Protein AF-A0A410HX19-F1 (afdb_monomer_lite)

Foldseek 3Di:
DPVVVVLVVVVVVLVVLVVLLVVLVVLLVVLVVVPCVPPDPVSVVVNVVSNVVSVPRVQVCVVVPDRSHPVVSVVVVVVVVVVVVVVVVVVVD

Radius of gyration: 20.55 Å; chains: 1; bounding box: 43×24×65 Å

Secondary structure (DSSP, 8-state):
--SHHHHHHHHHHHHHHHHHHHHHHHHHHHHHHT-GGGS-HHHHHHHHHHHHHHSS----EETTTEE--HHHHHHHHHHHHHHHHHHHHHH--

Structure (mmCIF, N/CA/C/O backbone):
data_AF-A0A410HX19-F1
#
_entry.id   AF-A0A410HX19-F1
#
loop_
_atom_site.group_PDB
_atom_site.id
_atom_site.type_symbol
_atom_site.label_atom_id
_atom_site.label_alt_id
_atom_site.label_comp_id
_atom_site.label_asym_id
_atom_site.label_entity_id
_atom_site.label_seq_id
_atom_site.pdbx_PDB_ins_code
_atom_site.Cartn_x
_atom_site.Cartn_y
_atom_site.Cartn_z
_atom_site.occupancy
_atom_site.B_iso_or_equiv
_atom_site.auth_seq_id
_atom_site.auth_comp_id
_atom_site.auth_asym_id
_atom_site.auth_atom_id
_atom_site.pdbx_PDB_model_num
ATOM 1 N N . MET A 1 1 ? -15.377 14.316 19.752 1.00 53.09 1 MET A N 1
ATOM 2 C CA . MET A 1 1 ? -15.297 14.699 18.325 1.00 53.09 1 MET A CA 1
ATOM 3 C C . MET A 1 1 ? -13.878 14.496 17.747 1.00 53.09 1 MET A C 1
ATOM 5 O O . MET A 1 1 ? -13.473 15.260 16.891 1.00 53.09 1 MET A O 1
ATOM 9 N N . TYR A 1 2 ? -13.123 13.465 18.181 1.00 61.06 2 TYR A N 1
ATOM 10 C CA . TYR A 1 2 ? -11.702 13.261 17.801 1.00 61.06 2 TYR A CA 1
ATOM 11 C C . TYR A 1 2 ? -11.393 11.892 17.158 1.00 61.06 2 TYR A C 1
ATOM 13 O O . TYR A 1 2 ? -10.293 11.677 16.669 1.00 61.06 2 TYR A O 1
ATOM 21 N N . LEU A 1 3 ? -12.350 10.958 17.154 1.00 65.19 3 LEU A N 1
ATOM 22 C CA . LEU A 1 3 ? -12.208 9.617 16.566 1.00 65.19 3 LEU A CA 1
ATOM 23 C C . LEU A 1 3 ? -12.354 9.545 15.027 1.00 65.19 3 LEU A C 1
ATOM 25 O O . LEU A 1 3 ? -11.722 8.671 14.435 1.00 65.19 3 LEU A O 1
ATOM 29 N N . PRO A 1 4 ? -13.124 10.421 14.342 1.00 74.88 4 PRO A N 1
ATOM 30 C CA . PRO A 1 4 ? -13.255 10.345 12.882 1.00 74.88 4 PRO A CA 1
ATOM 31 C C . PRO A 1 4 ? -11.958 10.677 12.137 1.00 74.88 4 PRO A C 1
ATOM 33 O O . PRO A 1 4 ? -11.692 10.121 11.078 1.00 74.88 4 PRO A O 1
ATOM 36 N N . THR A 1 5 ? -11.142 11.573 12.689 1.00 74.25 5 THR A N 1
ATOM 37 C CA . THR A 1 5 ? -9.904 12.078 12.083 1.00 74.25 5 THR A CA 1
ATOM 38 C C . THR A 1 5 ? -8.874 10.978 11.793 1.00 74.25 5 THR A C 1
ATOM 40 O O . THR A 1 5 ? -8.464 10.859 10.636 1.00 74.25 5 THR A O 1
ATOM 43 N N . PRO A 1 6 ? -8.472 10.131 12.764 1.00 72.38 6 PRO A N 1
ATOM 44 C CA . PRO A 1 6 ? -7.549 9.029 12.488 1.00 72.38 6 PRO A CA 1
ATOM 45 C C . PRO A 1 6 ? -8.171 7.972 11.567 1.00 72.38 6 PRO A C 1
ATOM 47 O O . PRO A 1 6 ? -7.474 7.413 10.725 1.00 72.38 6 PRO A O 1
ATOM 50 N N . ALA A 1 7 ? -9.484 7.737 11.657 1.00 72.50 7 ALA A N 1
ATOM 51 C CA . ALA A 1 7 ? -10.174 6.808 10.765 1.00 72.50 7 ALA A CA 1
ATOM 52 C C . ALA A 1 7 ? -10.123 7.275 9.299 1.00 72.50 7 ALA A C 1
ATOM 54 O O . ALA A 1 7 ? -9.847 6.471 8.410 1.00 72.50 7 ALA A O 1
ATOM 55 N N . PHE A 1 8 ? -10.312 8.575 9.051 1.00 74.75 8 PHE A N 1
ATOM 56 C CA . PHE A 1 8 ? -10.199 9.174 7.719 1.00 74.75 8 PHE A CA 1
ATOM 57 C C . PHE A 1 8 ? -8.777 9.111 7.163 1.00 74.75 8 PHE A C 1
ATOM 59 O O . PHE A 1 8 ? -8.591 8.787 5.993 1.00 74.75 8 PHE A O 1
ATOM 66 N N . GLN A 1 9 ? -7.768 9.380 7.995 1.00 73.00 9 GLN A N 1
ATOM 67 C CA . GLN A 1 9 ? -6.370 9.252 7.580 1.00 73.00 9 GLN A CA 1
ATOM 68 C C . GLN A 1 9 ? -6.059 7.818 7.153 1.00 73.00 9 GLN A C 1
ATOM 70 O O . GLN A 1 9 ? -5.549 7.602 6.056 1.00 73.00 9 GLN A O 1
ATOM 75 N N . ILE A 1 10 ? -6.429 6.834 7.977 1.00 72.88 10 ILE A N 1
ATOM 76 C CA . ILE A 1 10 ? -6.225 5.418 7.657 1.00 72.88 10 ILE A CA 1
ATOM 77 C C . ILE A 1 10 ? -6.977 5.058 6.371 1.00 72.88 10 ILE A C 1
ATOM 79 O O . ILE A 1 10 ? -6.401 4.405 5.505 1.00 72.88 10 ILE A O 1
ATOM 83 N N . PHE A 1 11 ? -8.212 5.532 6.199 1.00 70.81 11 PHE A N 1
ATOM 84 C CA . PHE A 1 11 ? -8.998 5.298 4.988 1.00 70.81 11 PHE A CA 1
ATOM 85 C C . PHE A 1 11 ? -8.306 5.826 3.721 1.00 70.81 11 PHE A C 1
ATOM 87 O O . PHE A 1 11 ? -8.178 5.081 2.750 1.00 70.81 11 PHE A O 1
ATOM 94 N N . ILE A 1 12 ? -7.799 7.063 3.743 1.00 71.00 12 ILE A N 1
ATOM 95 C CA . ILE A 1 12 ? -7.080 7.669 2.609 1.00 71.00 12 ILE A CA 1
ATOM 96 C C . ILE A 1 12 ? -5.802 6.883 2.286 1.00 71.00 12 ILE A C 1
ATOM 98 O O . ILE A 1 12 ? -5.537 6.597 1.119 1.00 71.00 12 ILE A O 1
ATOM 102 N N . TYR A 1 13 ? -5.034 6.473 3.301 1.00 67.88 13 TYR A N 1
ATOM 103 C CA . TYR A 1 13 ? -3.837 5.648 3.098 1.00 67.88 13 TYR A CA 1
ATOM 104 C C . TYR A 1 13 ? -4.165 4.267 2.510 1.00 67.88 13 TYR A C 1
ATOM 106 O O . TYR A 1 13 ? -3.452 3.796 1.623 1.00 67.88 13 TYR A O 1
ATOM 114 N N . CYS A 1 14 ? -5.249 3.632 2.966 1.00 66.94 14 CYS A N 1
ATOM 115 C CA . CYS A 1 14 ? -5.714 2.351 2.426 1.00 66.94 14 CYS A CA 1
ATOM 116 C C . CYS A 1 14 ? -6.156 2.483 0.966 1.00 66.94 14 CYS A C 1
ATOM 118 O O . CYS A 1 14 ? -5.825 1.634 0.141 1.00 66.94 14 CYS A O 1
ATOM 120 N N . TRP A 1 15 ? -6.903 3.543 0.656 1.00 69.38 15 TRP A N 1
ATOM 121 C CA . TRP A 1 15 ? -7.418 3.805 -0.682 1.00 69.38 15 TRP A CA 1
ATOM 122 C C . TRP A 1 15 ? -6.286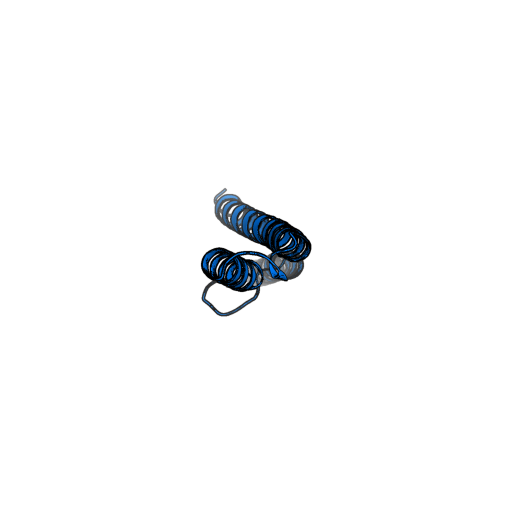 4.052 -1.679 1.00 69.38 15 TRP A C 1
ATOM 124 O O . TRP A 1 15 ? -6.182 3.355 -2.684 1.00 69.38 15 TRP A O 1
ATOM 134 N N . CYS A 1 16 ? -5.383 4.973 -1.341 1.00 71.12 16 CYS A N 1
ATOM 135 C CA . CYS A 1 16 ? -4.231 5.316 -2.169 1.00 71.12 16 CYS A CA 1
ATOM 136 C C . CYS A 1 16 ? -3.317 4.098 -2.398 1.00 71.12 16 CYS A C 1
ATOM 138 O O . CYS A 1 16 ? -2.884 3.843 -3.519 1.00 71.12 16 CYS A O 1
ATOM 140 N N . GLY A 1 17 ? -3.084 3.278 -1.364 1.00 68.44 17 GLY A N 1
ATOM 141 C CA . GLY A 1 17 ? -2.316 2.036 -1.503 1.00 68.44 17 GLY A CA 1
ATOM 142 C C . GLY A 1 17 ? -2.956 1.017 -2.451 1.00 68.44 17 GLY A C 1
ATOM 143 O O . GLY A 1 17 ? -2.247 0.348 -3.202 1.00 68.44 17 GLY A O 1
ATOM 144 N N . HIS A 1 18 ? -4.286 0.913 -2.439 1.00 68.62 18 HIS A N 1
ATOM 145 C CA . HIS A 1 18 ? -5.026 0.015 -3.324 1.00 68.62 18 HIS A CA 1
ATOM 146 C C . HIS A 1 18 ? -4.991 0.481 -4.785 1.00 68.62 18 HIS A C 1
ATOM 148 O O . HIS A 1 18 ? -4.685 -0.315 -5.670 1.00 68.62 18 HIS A O 1
ATOM 154 N N . GLU A 1 19 ? -5.231 1.770 -5.024 1.00 72.12 19 GLU A N 1
ATOM 155 C CA . GLU A 1 19 ? -5.242 2.375 -6.360 1.00 72.12 19 GLU A CA 1
ATOM 156 C C . GLU A 1 19 ? -3.854 2.306 -7.022 1.00 72.12 19 GLU A C 1
ATOM 158 O O . GLU A 1 19 ? -3.717 1.848 -8.154 1.00 72.12 19 GLU A O 1
ATOM 163 N N . ILE A 1 20 ? -2.787 2.621 -6.274 1.00 69.62 20 ILE A N 1
ATOM 164 C CA . ILE A 1 20 ? -1.399 2.495 -6.754 1.00 69.62 20 ILE A CA 1
ATOM 165 C C . ILE A 1 20 ? -1.052 1.041 -7.108 1.00 69.62 20 ILE A C 1
ATOM 167 O O . ILE A 1 20 ? -0.280 0.796 -8.036 1.00 69.62 20 ILE A O 1
ATOM 171 N N . MET A 1 21 ? -1.590 0.064 -6.374 1.00 70.12 21 MET A N 1
ATOM 172 C CA . MET A 1 21 ? -1.354 -1.354 -6.657 1.00 70.12 21 MET A CA 1
ATOM 173 C C . MET A 1 21 ? -2.030 -1.790 -7.961 1.00 70.12 21 MET A C 1
ATOM 175 O O . MET A 1 21 ? -1.413 -2.496 -8.764 1.00 70.12 21 MET A O 1
ATOM 179 N N . GLU A 1 22 ? -3.280 -1.386 -8.168 1.00 73.06 22 GLU A N 1
ATOM 180 C CA . GLU A 1 22 ? -4.044 -1.712 -9.374 1.00 73.06 22 GLU A CA 1
ATOM 181 C C . GLU A 1 22 ? -3.409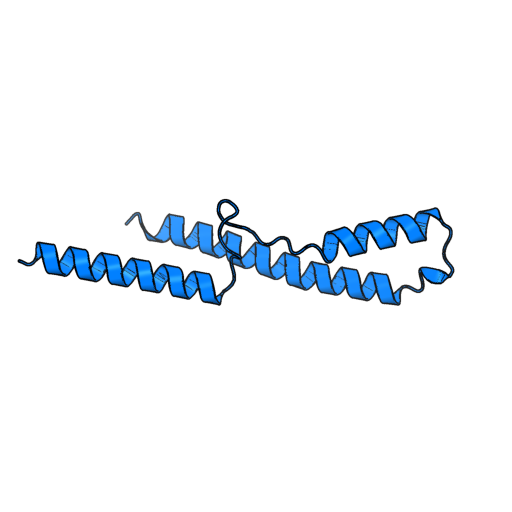 -1.083 -10.621 1.00 73.06 22 GLU A C 1
ATOM 183 O O . GLU A 1 22 ? -3.123 -1.781 -11.602 1.00 73.06 22 GLU A O 1
ATOM 188 N N . GLU A 1 23 ? -3.059 0.200 -10.533 1.00 74.56 23 GLU A N 1
ATOM 189 C CA . GLU A 1 23 ? -2.345 0.915 -11.591 1.00 74.56 23 GLU A CA 1
ATOM 190 C C . GLU A 1 23 ? -0.942 0.336 -11.826 1.00 74.56 23 GLU A C 1
ATOM 192 O O . GLU A 1 23 ? -0.521 0.138 -12.966 1.00 74.56 23 GLU A O 1
ATOM 197 N N . GLY A 1 24 ? -0.220 -0.045 -10.767 1.00 74.12 24 GLY A N 1
ATOM 198 C CA . GLY A 1 24 ? 1.082 -0.707 -10.877 1.00 74.12 24 GLY A CA 1
ATOM 199 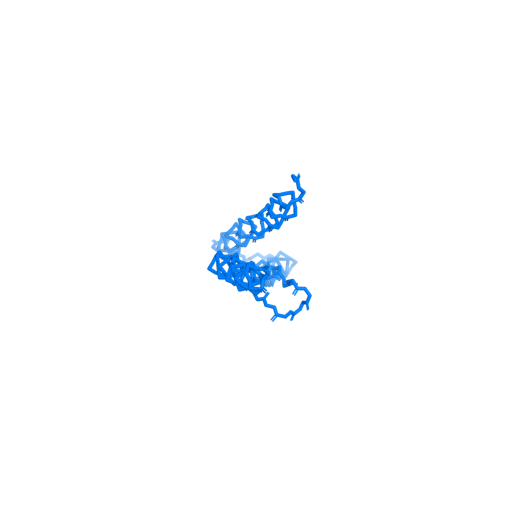C C . GLY A 1 24 ? 1.014 -2.029 -11.649 1.00 74.12 24 GLY A C 1
ATOM 200 O O . GLY A 1 24 ? 1.850 -2.293 -12.519 1.00 74.12 24 GLY A O 1
ATOM 201 N N . LEU A 1 25 ? -0.011 -2.848 -11.399 1.00 75.88 25 LEU A N 1
ATOM 202 C CA . LEU A 1 25 ? -0.250 -4.088 -12.146 1.00 75.88 25 LEU A CA 1
ATOM 203 C C . LEU A 1 25 ? -0.606 -3.818 -13.613 1.00 75.88 25 LEU A C 1
ATOM 205 O O . LEU A 1 25 ? -0.112 -4.526 -14.498 1.00 75.88 25 LEU A O 1
ATOM 209 N N . SER A 1 26 ? -1.415 -2.790 -13.876 1.00 80.00 26 SER A N 1
ATOM 210 C CA . SER A 1 26 ? -1.744 -2.337 -15.232 1.00 80.00 26 SER A CA 1
ATOM 211 C C . SER A 1 26 ? -0.485 -1.916 -16.000 1.00 80.00 26 SER A C 1
ATOM 213 O O . SER A 1 26 ? -0.207 -2.438 -17.084 1.00 80.00 26 SER A O 1
ATOM 215 N N . VAL A 1 27 ? 0.362 -1.085 -15.384 1.00 79.75 27 VAL A N 1
ATOM 216 C CA . VAL A 1 27 ? 1.651 -0.644 -15.940 1.00 79.75 27 VAL A CA 1
ATOM 217 C C . VAL A 1 27 ? 2.598 -1.824 -16.164 1.00 79.75 27 VAL A C 1
ATOM 219 O O . VAL A 1 27 ? 3.221 -1.919 -17.222 1.00 79.75 27 VAL A O 1
ATOM 222 N N . SER A 1 28 ? 2.686 -2.770 -15.222 1.00 76.94 28 SER A N 1
ATOM 223 C CA . SER A 1 28 ? 3.476 -3.999 -15.393 1.00 76.94 28 SER A CA 1
ATOM 224 C C . SER A 1 28 ? 3.005 -4.814 -16.598 1.00 76.94 28 SER A C 1
ATOM 226 O O . SER A 1 28 ? 3.833 -5.386 -17.311 1.00 76.94 28 SER A O 1
ATOM 228 N N . ARG A 1 29 ? 1.689 -4.910 -16.810 1.00 80.94 29 ARG A N 1
ATOM 229 C CA . ARG A 1 29 ? 1.094 -5.674 -17.912 1.00 80.94 29 ARG A CA 1
ATOM 230 C C . ARG A 1 29 ? 1.320 -4.975 -19.252 1.00 80.94 29 ARG A C 1
ATOM 232 O O . ARG A 1 29 ? 1.758 -5.628 -20.195 1.00 80.94 29 ARG A O 1
ATOM 239 N N . ALA A 1 30 ? 1.127 -3.659 -19.308 1.00 81.94 30 ALA A N 1
ATOM 240 C CA . ALA A 1 30 ? 1.420 -2.841 -20.484 1.00 81.94 30 ALA A CA 1
ATOM 241 C C . ALA A 1 30 ? 2.912 -2.884 -20.862 1.00 81.94 30 ALA A C 1
ATOM 243 O O . ALA A 1 30 ? 3.271 -3.056 -22.029 1.00 81.94 30 ALA A O 1
ATOM 244 N N . ALA A 1 31 ? 3.800 -2.816 -19.865 1.00 80.19 31 ALA A N 1
ATOM 245 C CA . ALA A 1 31 ? 5.235 -2.978 -20.067 1.00 80.19 31 ALA A CA 1
ATOM 246 C C . ALA A 1 31 ? 5.577 -4.384 -20.591 1.00 80.19 31 ALA A C 1
ATOM 248 O O . ALA A 1 31 ? 6.495 -4.526 -21.397 1.00 80.19 31 ALA A O 1
ATOM 249 N N . TYR A 1 32 ? 4.823 -5.420 -20.202 1.00 77.50 32 TYR A N 1
ATOM 250 C CA . TYR A 1 32 ? 5.020 -6.789 -20.692 1.00 77.50 32 TYR A CA 1
ATOM 251 C C . TYR A 1 32 ? 4.622 -6.937 -22.155 1.00 77.50 32 TYR A C 1
ATOM 253 O O . TYR A 1 32 ? 5.377 -7.522 -22.932 1.00 77.50 32 TYR A O 1
ATOM 261 N N . SER A 1 33 ? 3.505 -6.327 -22.550 1.00 81.56 33 SER A N 1
ATOM 262 C CA . SER A 1 33 ? 3.028 -6.315 -23.935 1.00 81.56 33 SER A CA 1
ATOM 263 C C . SER A 1 33 ? 3.806 -5.375 -24.865 1.00 81.56 33 SER A C 1
ATOM 265 O O . SER A 1 33 ? 3.589 -5.412 -26.070 1.00 81.56 33 SER A O 1
ATOM 267 N N . SER A 1 34 ? 4.725 -4.549 -24.352 1.00 78.44 34 SER A N 1
ATOM 268 C CA . SER A 1 34 ? 5.441 -3.523 -25.136 1.00 78.44 34 SER A CA 1
ATOM 269 C C . SER A 1 34 ? 6.522 -4.049 -26.100 1.00 78.44 34 SER A C 1
ATOM 271 O O . SER A 1 34 ? 7.257 -3.262 -26.690 1.00 78.44 34 SER A O 1
ATOM 273 N N . GLY A 1 35 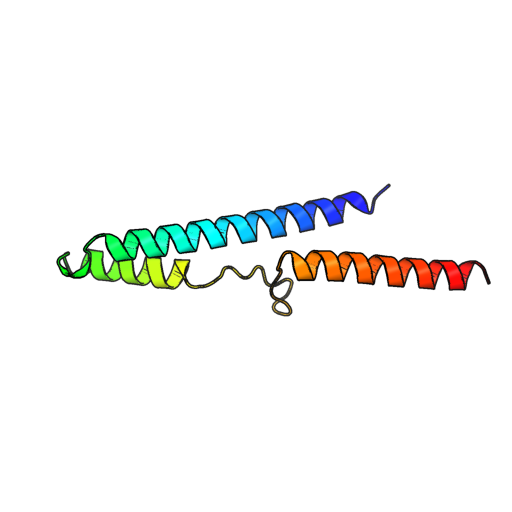? 6.662 -5.370 -26.273 1.00 75.25 35 GLY A N 1
ATOM 274 C CA . GLY A 1 35 ? 7.627 -5.942 -27.225 1.00 75.25 35 GLY A CA 1
ATOM 275 C C . GLY A 1 35 ? 9.100 -5.787 -26.813 1.00 75.25 35 GLY A C 1
ATOM 276 O O . GLY A 1 35 ? 9.998 -5.844 -27.652 1.00 75.25 35 GLY A O 1
ATOM 277 N N . TRP A 1 36 ? 9.378 -5.633 -25.514 1.00 75.06 36 TRP A N 1
ATOM 278 C CA . TRP A 1 36 ? 10.720 -5.427 -24.939 1.00 75.06 36 TRP A CA 1
ATOM 279 C C . TRP A 1 36 ? 11.733 -6.559 -25.211 1.00 75.06 36 TRP A C 1
ATOM 281 O O . TRP A 1 36 ? 12.930 -6.376 -24.984 1.00 75.06 36 TRP A O 1
ATOM 291 N N . VAL A 1 37 ? 11.276 -7.716 -25.703 1.00 67.94 37 VAL A N 1
ATOM 292 C CA . VAL A 1 37 ? 12.099 -8.895 -26.029 1.00 67.94 37 VAL A CA 1
ATOM 293 C C . VAL A 1 37 ? 13.068 -8.621 -27.192 1.00 67.94 37 VAL A C 1
ATOM 295 O O . VAL A 1 37 ? 14.157 -9.189 -27.213 1.00 67.94 37 VAL A O 1
ATOM 298 N N . GLY A 1 38 ? 12.723 -7.708 -28.111 1.00 73.31 38 GLY A N 1
ATOM 299 C CA . GLY A 1 38 ? 13.598 -7.269 -29.212 1.00 73.31 38 GLY A CA 1
ATOM 300 C C . GLY A 1 38 ? 14.373 -5.971 -28.943 1.00 73.31 38 GLY A C 1
ATOM 301 O O . GLY A 1 38 ? 15.185 -5.551 -29.764 1.00 73.31 38 GLY A O 1
ATOM 302 N N . ALA A 1 39 ? 14.129 -5.312 -27.807 1.00 73.31 39 ALA A N 1
ATOM 303 C CA . ALA A 1 39 ? 14.741 -4.029 -27.479 1.00 73.31 39 ALA A CA 1
ATOM 304 C C . ALA A 1 39 ? 16.171 -4.194 -26.932 1.00 73.31 39 ALA A C 1
ATOM 306 O O . ALA A 1 39 ? 16.530 -5.212 -26.336 1.00 73.31 39 ALA A O 1
ATOM 307 N N . GLY A 1 40 ? 17.001 -3.156 -27.080 1.00 80.06 4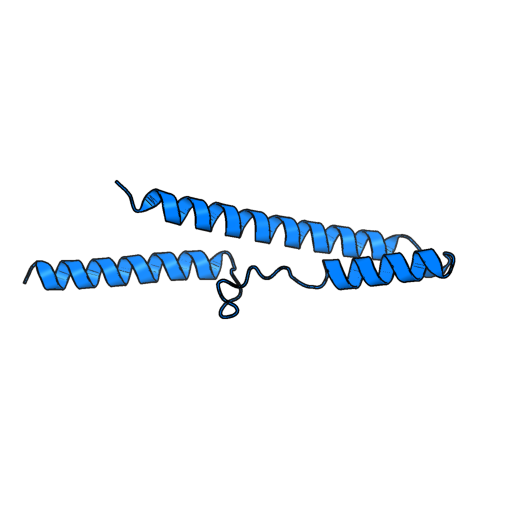0 GLY A N 1
ATOM 308 C CA . GLY A 1 40 ? 18.385 -3.164 -26.598 1.00 80.06 40 GLY A CA 1
ATOM 309 C C . GLY A 1 40 ? 18.511 -3.540 -25.112 1.00 80.06 40 GLY A C 1
ATOM 310 O O . GLY A 1 40 ? 17.652 -3.212 -24.290 1.00 80.06 40 GLY A O 1
ATOM 311 N N . ARG A 1 41 ? 19.627 -4.191 -24.736 1.00 77.00 41 ARG A N 1
ATOM 312 C CA . ARG A 1 41 ? 19.863 -4.753 -23.383 1.00 77.00 41 ARG A CA 1
ATOM 313 C C . ARG A 1 41 ? 19.589 -3.778 -22.225 1.00 77.00 41 ARG A C 1
ATOM 315 O O . ARG A 1 41 ? 19.183 -4.221 -21.153 1.00 77.00 41 ARG A O 1
ATOM 322 N N . ARG A 1 42 ? 19.793 -2.467 -22.421 1.00 79.81 42 ARG A N 1
ATOM 323 C CA . ARG A 1 42 ? 19.467 -1.425 -21.424 1.00 79.81 42 ARG A CA 1
ATOM 324 C C . ARG A 1 42 ? 17.963 -1.302 -21.170 1.00 79.81 42 ARG A C 1
ATOM 326 O O . ARG A 1 42 ? 17.555 -1.257 -20.014 1.00 79.81 42 ARG A O 1
ATOM 333 N N . VAL A 1 43 ? 17.156 -1.299 -22.229 1.00 77.81 43 VAL A N 1
ATOM 334 C CA . VAL A 1 43 ? 15.693 -1.168 -22.157 1.00 77.81 43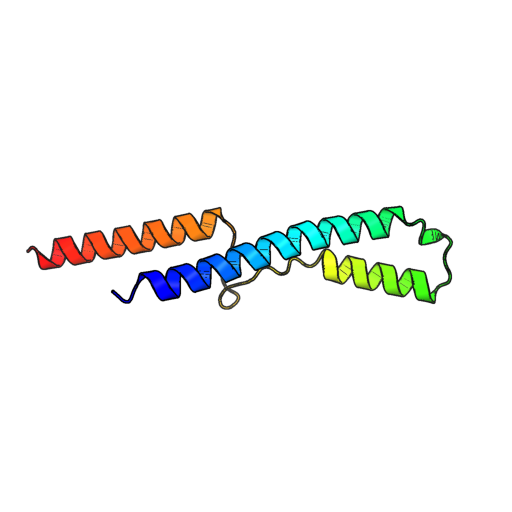 VAL A CA 1
ATOM 335 C C . VAL A 1 43 ? 15.087 -2.418 -21.529 1.00 77.81 43 VAL A C 1
ATOM 337 O O . VAL A 1 43 ? 14.316 -2.317 -20.582 1.00 77.81 43 VAL A O 1
ATOM 340 N N . SER A 1 44 ? 15.533 -3.598 -21.964 1.00 78.19 44 SER A N 1
ATOM 341 C CA . SER A 1 44 ? 15.102 -4.886 -21.408 1.00 78.19 44 SER A CA 1
ATOM 342 C C . SER A 1 44 ? 15.388 -4.996 -19.895 1.00 78.19 44 SER A C 1
ATOM 344 O O . SER A 1 44 ? 14.532 -5.424 -19.120 1.00 78.19 44 SER A O 1
ATOM 346 N N . ARG A 1 45 ? 16.552 -4.508 -19.425 1.00 80.62 45 ARG A N 1
ATOM 347 C CA . ARG A 1 45 ? 16.850 -4.402 -17.981 1.00 80.62 45 ARG A CA 1
ATOM 348 C C . ARG A 1 45 ? 15.940 -3.415 -17.257 1.00 80.62 45 ARG A C 1
ATOM 350 O O . ARG A 1 45 ? 15.459 -3.745 -16.177 1.00 80.62 45 ARG A O 1
ATOM 357 N N . GLY A 1 46 ? 15.718 -2.232 -17.829 1.00 80.62 46 GLY A N 1
ATOM 358 C CA . GLY A 1 46 ? 14.855 -1.207 -17.238 1.00 80.62 46 GLY A CA 1
ATOM 359 C C . GLY A 1 46 ? 13.420 -1.700 -17.061 1.00 80.62 46 GLY A C 1
ATOM 360 O O . GLY A 1 46 ? 12.877 -1.622 -15.963 1.00 80.62 46 GLY A O 1
ATOM 361 N N . VAL A 1 47 ? 12.855 -2.309 -18.105 1.00 80.81 47 VAL A N 1
ATOM 362 C CA . VAL A 1 47 ? 11.508 -2.899 -18.099 1.00 80.81 47 VAL A CA 1
ATOM 363 C C . VAL A 1 47 ? 11.401 -4.027 -17.073 1.00 80.81 47 VAL A C 1
ATOM 365 O O . VAL A 1 47 ? 10.437 -4.079 -16.314 1.00 80.81 47 VAL A O 1
ATOM 368 N N . ARG A 1 48 ? 12.416 -4.890 -16.966 1.00 75.25 48 ARG A N 1
ATOM 369 C CA . ARG A 1 48 ? 12.431 -5.981 -15.980 1.00 75.25 48 ARG A CA 1
ATOM 370 C C . ARG A 1 48 ? 12.501 -5.472 -14.536 1.00 75.25 48 ARG A C 1
ATOM 372 O O . ARG A 1 48 ? 11.839 -6.026 -13.662 1.00 75.25 48 ARG A O 1
ATOM 379 N N . VAL A 1 49 ? 13.269 -4.412 -14.273 1.00 80.44 49 VAL A N 1
ATOM 380 C CA . VAL A 1 49 ? 13.305 -3.755 -12.953 1.00 80.44 49 VAL A CA 1
ATOM 381 C C . VAL A 1 49 ? 11.966 -3.084 -12.650 1.00 80.44 49 VAL A C 1
ATOM 383 O O . VAL A 1 49 ? 11.461 -3.241 -11.540 1.00 80.44 49 VAL A O 1
ATOM 386 N N . LEU A 1 50 ? 11.375 -2.397 -13.631 1.00 77.50 50 LEU A N 1
ATOM 387 C CA . LEU A 1 50 ? 10.061 -1.765 -13.517 1.00 77.50 50 LEU A CA 1
ATOM 388 C C . LEU A 1 50 ? 8.979 -2.801 -13.184 1.00 77.50 50 LEU A C 1
ATOM 390 O O . LEU A 1 50 ? 8.257 -2.620 -12.211 1.00 77.50 50 LEU A O 1
ATOM 394 N N . MET A 1 51 ? 8.930 -3.924 -13.909 1.00 74.88 51 MET A N 1
ATOM 395 C CA . MET A 1 51 ? 8.023 -5.042 -13.622 1.00 74.88 51 MET A CA 1
ATOM 396 C C . MET A 1 51 ? 8.246 -5.617 -12.229 1.00 74.88 51 MET A C 1
ATOM 398 O O . MET A 1 51 ? 7.293 -5.750 -11.477 1.00 74.88 51 MET A O 1
ATOM 402 N N . CYS A 1 52 ? 9.491 -5.904 -11.834 1.00 72.25 52 CYS A N 1
ATOM 403 C CA . CYS A 1 52 ? 9.782 -6.407 -10.488 1.00 72.25 52 CYS A CA 1
ATOM 404 C C . CYS A 1 52 ? 9.374 -5.421 -9.380 1.00 72.25 52 CYS A C 1
ATOM 406 O O . CYS A 1 52 ? 9.033 -5.846 -8.276 1.00 72.25 52 CYS A O 1
ATOM 408 N N . ARG A 1 53 ? 9.438 -4.107 -9.633 1.00 70.00 53 ARG A N 1
ATOM 409 C CA . ARG A 1 53 ? 9.005 -3.077 -8.676 1.00 70.00 53 ARG A CA 1
ATOM 410 C C . ARG A 1 53 ? 7.486 -2.931 -8.644 1.00 70.00 53 ARG A C 1
ATOM 412 O O . ARG A 1 53 ? 6.948 -2.776 -7.559 1.00 70.00 53 ARG A O 1
ATOM 419 N N . ALA A 1 54 ? 6.829 -3.010 -9.797 1.00 67.31 54 ALA A N 1
ATOM 420 C CA . ALA A 1 54 ? 5.384 -2.876 -9.947 1.00 67.31 54 ALA A CA 1
ATOM 421 C C . ALA A 1 54 ? 4.613 -4.138 -9.513 1.00 67.31 54 ALA A C 1
ATOM 423 O O . ALA A 1 54 ? 3.510 -4.043 -8.990 1.00 67.31 54 ALA A O 1
ATOM 424 N N . GLN A 1 55 ? 5.217 -5.320 -9.675 1.00 64.62 55 GLN A N 1
ATOM 425 C CA . GLN A 1 55 ? 4.704 -6.595 -9.163 1.00 64.62 55 GLN A CA 1
ATOM 426 C C . GLN A 1 55 ? 4.976 -6.792 -7.676 1.00 64.62 55 GLN A C 1
ATOM 428 O O . GLN A 1 55 ? 4.340 -7.644 -7.060 1.00 64.62 55 GLN A O 1
ATOM 433 N N . ARG A 1 56 ? 5.924 -6.048 -7.085 1.00 58.69 56 ARG A N 1
ATOM 434 C CA . ARG A 1 56 ? 6.041 -6.004 -5.630 1.00 58.69 56 ARG A CA 1
ATOM 435 C C . ARG A 1 56 ? 4.833 -5.232 -5.135 1.00 58.69 56 ARG A C 1
ATOM 437 O O . ARG A 1 56 ? 4.800 -4.018 -5.329 1.00 58.69 56 ARG A O 1
ATOM 444 N N . PRO A 1 57 ? 3.863 -5.900 -4.495 1.00 51.56 57 PRO A N 1
ATOM 445 C CA . PRO A 1 57 ? 2.741 -5.178 -3.957 1.00 51.56 57 PRO A CA 1
ATOM 446 C C . PRO A 1 57 ? 3.341 -4.223 -2.929 1.00 51.56 57 PRO A C 1
ATOM 448 O O . PRO A 1 57 ? 4.030 -4.658 -1.998 1.00 51.56 57 PRO A O 1
ATOM 451 N N . LEU A 1 58 ? 3.099 -2.925 -3.095 1.00 50.41 58 LEU A N 1
ATOM 452 C CA . LEU A 1 58 ? 3.135 -1.974 -1.991 1.00 50.41 58 LEU A CA 1
ATOM 453 C C . LEU A 1 58 ? 1.964 -2.339 -1.077 1.00 50.41 58 LEU A C 1
ATOM 455 O O . LEU A 1 58 ? 0.978 -1.626 -0.948 1.00 50.41 58 LEU A O 1
ATOM 459 N N . LEU A 1 59 ? 2.073 -3.518 -0.467 1.00 48.62 59 LEU A N 1
ATOM 460 C CA . LEU A 1 59 ? 1.350 -3.895 0.718 1.00 48.62 59 LEU A CA 1
ATOM 461 C C . LEU A 1 59 ? 1.763 -2.848 1.733 1.00 48.62 59 LEU A C 1
ATOM 463 O O . LEU A 1 59 ? 2.832 -2.959 2.338 1.00 48.62 59 LEU A O 1
ATOM 467 N N . LEU A 1 60 ? 0.954 -1.795 1.856 1.00 48.88 60 LEU A N 1
ATOM 468 C CA . LEU A 1 60 ? 1.014 -0.880 2.979 1.00 48.88 60 LEU A CA 1
ATOM 469 C C . LEU A 1 60 ? 0.808 -1.762 4.204 1.00 48.88 60 LEU A C 1
ATOM 471 O O . LEU A 1 60 ? -0.302 -2.120 4.574 1.00 48.88 60 LEU A O 1
ATOM 475 N N . THR A 1 61 ? 1.916 -2.251 4.741 1.00 47.69 61 THR A N 1
ATOM 476 C CA . THR A 1 61 ? 1.910 -3.166 5.860 1.00 47.69 61 THR A CA 1
ATOM 477 C C . THR A 1 61 ? 1.963 -2.244 7.055 1.00 47.69 61 THR A C 1
ATOM 479 O O . THR A 1 61 ? 3.024 -1.686 7.340 1.00 47.69 61 THR A O 1
ATOM 482 N N . ALA A 1 62 ? 0.828 -2.012 7.718 1.00 47.19 62 ALA A N 1
ATOM 483 C CA . ALA A 1 62 ? 0.832 -1.273 8.973 1.00 47.19 62 ALA A CA 1
ATOM 484 C C . ALA A 1 62 ? 1.769 -2.018 9.942 1.00 47.19 62 ALA A C 1
ATOM 486 O O . ALA A 1 62 ? 1.497 -3.151 10.342 1.00 47.19 62 ALA A O 1
ATOM 487 N N . GLY A 1 63 ? 2.946 -1.440 10.198 1.00 48.91 63 GLY A N 1
ATOM 488 C CA . GLY A 1 63 ? 3.966 -2.016 11.073 1.00 48.91 63 GLY A CA 1
ATOM 489 C C . GLY A 1 63 ? 4.458 -3.424 10.703 1.00 48.91 63 GLY A C 1
ATOM 490 O O . GLY A 1 63 ? 4.696 -4.208 11.612 1.00 48.91 63 GLY A O 1
ATOM 491 N N . LYS A 1 64 ? 4.606 -3.784 9.413 1.00 44.59 64 LYS A N 1
ATOM 492 C CA . LYS A 1 64 ? 5.076 -5.129 8.967 1.00 44.59 64 LYS A CA 1
ATOM 493 C C . LYS A 1 64 ? 4.189 -6.330 9.370 1.00 44.59 64 LYS A C 1
ATOM 495 O O . LYS A 1 64 ? 4.578 -7.461 9.097 1.00 44.59 64 LYS A O 1
ATOM 500 N N . LEU A 1 65 ? 3.013 -6.113 9.966 1.00 46.34 65 LEU A N 1
ATOM 501 C CA . LEU A 1 65 ? 2.205 -7.188 10.557 1.00 46.34 65 LEU A CA 1
ATOM 502 C C . LEU A 1 65 ? 1.012 -7.653 9.706 1.00 46.34 65 LEU A C 1
ATOM 504 O O . LEU A 1 65 ? 0.719 -8.842 9.737 1.00 46.34 65 LEU A O 1
ATOM 508 N N . TYR A 1 66 ? 0.346 -6.784 8.928 1.00 47.03 66 TYR A N 1
ATOM 509 C CA . TYR A 1 66 ? -0.838 -7.194 8.152 1.00 47.03 66 TYR A CA 1
ATOM 510 C C . TYR A 1 66 ? -0.953 -6.540 6.765 1.00 47.03 66 TYR A C 1
ATOM 512 O O . TYR A 1 66 ? -0.732 -5.331 6.645 1.00 47.03 66 TYR A O 1
ATOM 520 N N . PRO A 1 67 ? -1.338 -7.309 5.723 1.00 52.16 67 PRO A N 1
ATOM 521 C CA . PRO A 1 67 ? -1.714 -6.769 4.422 1.00 52.16 67 PRO A CA 1
ATOM 522 C C . PRO A 1 67 ? -2.969 -5.903 4.583 1.00 52.16 67 PRO A C 1
ATOM 524 O O . PRO A 1 67 ? -4.045 -6.422 4.875 1.00 52.16 67 PRO A O 1
ATOM 527 N N . VAL A 1 68 ? -2.853 -4.586 4.419 1.00 54.31 68 VAL A N 1
ATOM 528 C CA . VAL A 1 68 ? -4.003 -3.683 4.539 1.00 54.31 68 VAL A CA 1
ATOM 529 C C . VAL A 1 68 ? -4.847 -3.781 3.266 1.00 54.31 68 VAL A C 1
ATOM 531 O O . VAL A 1 68 ? -4.600 -3.110 2.271 1.00 54.31 68 VAL A O 1
ATOM 534 N N . ASN A 1 69 ? -5.832 -4.675 3.293 1.00 56.22 69 ASN A N 1
ATOM 535 C CA . ASN A 1 69 ? -6.869 -4.830 2.278 1.00 56.22 69 ASN A CA 1
ATOM 536 C C . ASN A 1 69 ? -8.201 -4.206 2.759 1.00 56.22 69 ASN A C 1
ATOM 538 O O . ASN A 1 69 ? -8.438 -4.043 3.963 1.00 56.22 69 ASN A O 1
ATOM 542 N N . ARG A 1 70 ? -9.113 -3.897 1.830 1.00 55.50 70 ARG A N 1
ATOM 543 C CA . ARG A 1 70 ? -10.436 -3.293 2.103 1.00 55.50 70 ARG A CA 1
ATOM 544 C C . ARG A 1 70 ? -11.240 -4.101 3.138 1.00 55.50 70 ARG A C 1
ATOM 546 O O . ARG A 1 70 ? -11.872 -3.533 4.022 1.00 55.50 70 ARG A O 1
ATOM 553 N N . LEU A 1 71 ? -11.125 -5.431 3.090 1.00 61.47 71 LEU A N 1
ATOM 554 C CA . LEU A 1 71 ? -11.741 -6.375 4.036 1.00 61.47 71 LEU A CA 1
ATOM 555 C C . LEU A 1 71 ? -11.147 -6.305 5.452 1.00 61.47 71 LEU A C 1
ATOM 557 O O . LEU A 1 71 ? -11.878 -6.348 6.442 1.00 61.47 71 LEU A O 1
ATOM 561 N N . THR A 1 72 ? -9.825 -6.169 5.567 1.00 63.12 72 THR A N 1
ATOM 562 C CA . THR A 1 72 ? -9.153 -6.026 6.869 1.00 63.12 72 THR A CA 1
ATOM 563 C C . THR A 1 72 ? -9.453 -4.681 7.522 1.00 63.12 72 THR A C 1
ATOM 565 O O . THR A 1 72 ? -9.579 -4.631 8.740 1.00 63.12 72 THR A O 1
ATOM 568 N N . PHE A 1 73 ? -9.658 -3.612 6.743 1.00 66.25 73 PHE A N 1
ATOM 569 C CA . PHE A 1 73 ? -10.100 -2.320 7.282 1.00 66.25 73 PHE A CA 1
ATOM 570 C C . PHE A 1 73 ? -11.502 -2.413 7.904 1.00 66.25 73 PHE A C 1
ATOM 572 O O . PHE A 1 73 ? -11.704 -1.985 9.038 1.00 66.25 73 PHE A O 1
ATOM 579 N N . VAL A 1 74 ? -12.450 -3.051 7.207 1.00 69.62 74 VAL A N 1
ATOM 580 C CA . VAL A 1 74 ? -13.800 -3.304 7.744 1.00 69.62 74 VAL A CA 1
ATOM 581 C C . VAL A 1 74 ? -13.736 -4.172 9.002 1.00 69.62 74 VAL A C 1
ATOM 583 O O . VAL A 1 74 ? -14.386 -3.867 10.000 1.00 69.62 74 VAL A O 1
ATOM 586 N N . SER A 1 75 ? -12.907 -5.217 8.987 1.00 69.94 75 SER A N 1
ATOM 587 C CA . SER A 1 75 ? -12.719 -6.098 10.146 1.00 69.94 75 SER A CA 1
ATOM 588 C C . SER A 1 75 ? -12.130 -5.352 11.347 1.00 69.94 75 SER A C 1
ATOM 590 O O . SER A 1 75 ? -12.573 -5.561 12.474 1.00 69.94 75 SER A O 1
ATOM 592 N N . LEU A 1 76 ? -11.185 -4.437 11.113 1.00 73.94 76 LEU A N 1
ATOM 593 C CA . LEU A 1 76 ? -10.588 -3.598 12.152 1.00 73.94 76 LEU A CA 1
ATOM 594 C C . LEU A 1 76 ? -11.613 -2.631 12.758 1.00 73.94 76 LEU A C 1
ATOM 596 O O . LEU A 1 76 ? -11.680 -2.503 13.981 1.00 73.94 76 LEU A O 1
ATOM 600 N N . ILE A 1 77 ? -12.438 -1.982 11.929 1.00 74.75 77 ILE A N 1
ATOM 601 C CA . ILE A 1 77 ? -13.520 -1.112 12.412 1.00 74.75 77 ILE A CA 1
ATOM 602 C C . ILE A 1 77 ? -14.513 -1.914 13.249 1.00 74.75 77 ILE A C 1
ATOM 604 O O . ILE A 1 77 ? -14.852 -1.479 14.349 1.00 74.75 77 ILE A O 1
ATOM 608 N N . ASN A 1 78 ? -14.933 -3.088 12.770 1.00 79.62 78 ASN A N 1
ATOM 609 C CA . ASN A 1 78 ? -15.840 -3.956 13.516 1.00 79.62 78 ASN A CA 1
ATOM 610 C C . ASN A 1 78 ? -15.246 -4.343 14.868 1.00 79.62 78 ASN A C 1
ATOM 612 O O . ASN A 1 78 ? -15.897 -4.133 15.883 1.00 79.62 78 ASN A O 1
ATOM 616 N N . ALA A 1 79 ? -13.996 -4.812 14.906 1.00 79.88 79 ALA A N 1
ATOM 617 C CA . ALA A 1 79 ? -13.322 -5.146 16.158 1.00 79.88 79 ALA A CA 1
ATOM 618 C C . ALA A 1 79 ? -13.259 -3.944 17.118 1.00 79.88 79 ALA A C 1
ATOM 620 O O . ALA A 1 79 ? -13.570 -4.084 18.299 1.00 79.88 79 ALA A O 1
ATOM 621 N N . SER A 1 80 ? -12.929 -2.754 16.609 1.00 81.38 80 SER A N 1
ATOM 622 C CA . SER A 1 80 ? -12.905 -1.508 17.391 1.00 81.38 80 SER A CA 1
ATOM 623 C C . SER A 1 80 ? -14.275 -1.189 17.996 1.00 81.38 80 SER A C 1
ATOM 625 O O . SER A 1 80 ? -14.372 -0.820 19.167 1.00 81.38 80 SER A O 1
ATOM 627 N N . TYR A 1 81 ? -15.341 -1.369 17.211 1.00 80.88 81 TYR A N 1
ATOM 628 C CA . TYR A 1 81 ? -16.723 -1.197 17.655 1.00 80.88 81 TYR A CA 1
ATOM 629 C C . TYR A 1 81 ? -17.110 -2.214 18.727 1.00 80.88 81 TYR A C 1
ATOM 631 O O . TYR A 1 81 ? -17.717 -1.837 19.727 1.00 80.88 81 TYR A O 1
ATOM 639 N N . THR A 1 82 ? -16.727 -3.481 18.557 1.00 83.56 82 THR A N 1
ATOM 640 C CA . THR A 1 82 ? -16.981 -4.536 19.544 1.00 83.56 82 THR A CA 1
ATOM 641 C C . THR A 1 82 ? -16.269 -4.233 20.860 1.00 83.56 82 THR A C 1
ATOM 643 O O . THR A 1 82 ? -16.886 -4.300 21.920 1.00 83.56 82 THR A O 1
ATOM 646 N N . PHE A 1 83 ? -14.999 -3.819 20.808 1.00 84.81 83 PHE A N 1
ATOM 647 C CA . PHE A 1 83 ? -14.250 -3.378 21.988 1.00 84.81 83 PHE A CA 1
ATOM 648 C C . PHE A 1 83 ? -14.912 -2.183 22.679 1.00 84.81 83 PHE A C 1
ATOM 650 O O . PHE A 1 83 ? -15.035 -2.165 23.904 1.00 84.81 83 PHE A O 1
ATOM 657 N N . TYR A 1 84 ? -15.375 -1.201 21.905 1.00 82.69 84 TYR A N 1
ATOM 658 C CA . TYR A 1 84 ? -16.099 -0.053 22.441 1.00 82.69 84 TYR A CA 1
ATOM 659 C C . TYR A 1 84 ? -17.420 -0.462 23.108 1.00 82.69 84 TYR A C 1
ATOM 661 O O . TYR A 1 84 ? -17.714 -0.006 24.213 1.00 82.69 84 TYR A O 1
ATOM 669 N N . ALA A 1 85 ? -18.199 -1.339 22.470 1.00 87.31 85 ALA A N 1
ATOM 670 C CA . ALA A 1 85 ? -19.456 -1.850 23.008 1.00 87.31 85 ALA A CA 1
ATOM 671 C C . ALA A 1 85 ? -19.240 -2.612 24.324 1.00 87.31 85 ALA A C 1
ATOM 673 O O . ALA A 1 85 ? -19.955 -2.361 25.293 1.00 87.31 85 ALA A O 1
ATOM 674 N N . LEU A 1 86 ? -18.209 -3.460 24.392 1.00 90.25 86 LEU A N 1
ATOM 675 C CA . LEU A 1 86 ? -17.829 -4.180 25.610 1.00 90.25 86 LEU A CA 1
ATOM 676 C C . LEU A 1 86 ? -17.437 -3.229 26.745 1.00 90.25 86 LEU A C 1
ATOM 678 O O . LEU A 1 86 ? -17.946 -3.354 27.855 1.00 90.25 86 LEU A O 1
ATOM 682 N N . LEU A 1 87 ? -16.574 -2.246 26.473 1.00 87.44 87 LEU A N 1
ATOM 683 C CA . LEU A 1 87 ? -16.184 -1.245 27.474 1.00 87.44 87 LEU A CA 1
ATOM 684 C C . LEU A 1 87 ? -17.381 -0.429 27.967 1.00 87.44 87 LEU A C 1
ATOM 686 O O . LEU A 1 87 ? -17.460 -0.099 29.148 1.00 87.44 87 LEU A O 1
ATOM 690 N N . ARG A 1 88 ? -18.324 -0.113 27.077 1.00 86.38 88 ARG A N 1
ATOM 691 C CA . ARG A 1 88 ? -19.551 0.600 27.439 1.00 86.38 88 ARG A CA 1
ATOM 692 C C . ARG A 1 88 ? -20.435 -0.247 28.352 1.00 86.38 88 ARG A C 1
ATOM 694 O O . ARG A 1 88 ? -20.872 0.245 29.382 1.00 86.38 88 ARG A O 1
ATOM 701 N N . GLN A 1 89 ? -20.602 -1.525 28.027 1.00 89.38 89 GLN A N 1
ATOM 702 C CA . GLN A 1 89 ? -21.383 -2.471 28.821 1.00 89.38 89 GLN A CA 1
ATOM 703 C C . GLN A 1 89 ? -20.767 -2.751 30.203 1.00 89.38 89 GLN A C 1
ATOM 705 O O . GLN A 1 89 ? -21.497 -2.986 31.160 1.00 89.38 89 GLN A O 1
ATOM 710 N N . MET A 1 90 ? -19.438 -2.692 30.321 1.00 87.88 90 MET A N 1
ATOM 711 C CA . MET A 1 90 ? -18.731 -2.786 31.605 1.00 87.88 90 MET A CA 1
ATOM 712 C C . MET A 1 90 ? -18.836 -1.503 32.437 1.00 87.88 90 MET A C 1
ATOM 714 O O . MET A 1 90 ? -18.720 -1.576 33.651 1.00 87.88 90 MET A O 1
ATOM 718 N N . ARG A 1 91 ? -19.025 -0.341 31.798 1.00 80.50 91 ARG A N 1
ATOM 719 C CA . ARG A 1 91 ? -19.196 0.954 32.475 1.00 80.50 91 ARG A CA 1
ATOM 720 C C . ARG A 1 91 ? -20.634 1.216 32.929 1.00 80.50 91 ARG A C 1
ATOM 722 O O . ARG A 1 91 ? -20.830 1.986 33.858 1.00 80.50 91 ARG A O 1
ATOM 729 N N . ASP A 1 92 ? -21.614 0.616 32.257 1.00 71.69 92 ASP A N 1
ATOM 730 C CA . ASP A 1 92 ? -23.032 0.680 32.640 1.00 71.69 92 ASP A CA 1
ATOM 731 C C . ASP A 1 92 ? -23.398 -0.339 33.750 1.00 71.69 92 ASP A C 1
ATOM 733 O O . ASP A 1 92 ? -24.557 -0.413 34.158 1.00 71.69 92 ASP A O 1
ATOM 737 N N . ARG A 1 93 ? -22.424 -1.116 34.247 1.00 50.19 93 ARG A N 1
ATOM 738 C CA . ARG A 1 93 ? -22.505 -1.917 35.480 1.00 50.19 93 ARG A CA 1
ATOM 739 C C . ARG A 1 93 ? -21.744 -1.243 36.611 1.00 50.19 93 ARG A C 1
ATOM 741 O O . ARG A 1 93 ? -22.193 -1.422 37.763 1.00 50.19 93 ARG A O 1
#

pLDDT: mean 70.95, std 11.36, range [44.59, 90.25]

Sequence (93 aa):
MYLPTPAFQIFIYCWCGHEIMEEGLSVSRAAYSSGWVGAGRRVSRGVRVLMCRAQRPLLLTAGKLYPVNRLTFVSLINASYTFYALLRQMRDR

InterPro domains:
  IPR004117 Olfactory receptor, insect [PF02949] (1-81)
  IPR004117 Olfactory receptor, insect [PTHR21137] (8-92)

Organism: NCBI:txid244712